Protein AF-A0A6P0XUE0-F1 (afdb_monomer_lite)

Structure (mmCIF, N/CA/C/O backbone):
data_AF-A0A6P0XUE0-F1
#
_entry.id   AF-A0A6P0XUE0-F1
#
loop_
_atom_site.group_PDB
_atom_site.id
_atom_site.type_symbol
_atom_site.label_atom_id
_atom_site.label_alt_id
_atom_site.label_comp_id
_atom_site.label_asym_id
_atom_site.label_entity_id
_atom_site.label_seq_id
_atom_site.pdbx_PDB_ins_code
_atom_site.Cartn_x
_atom_site.Cartn_y
_atom_site.Cartn_z
_atom_site.occupancy
_atom_site.B_iso_or_equiv
_atom_site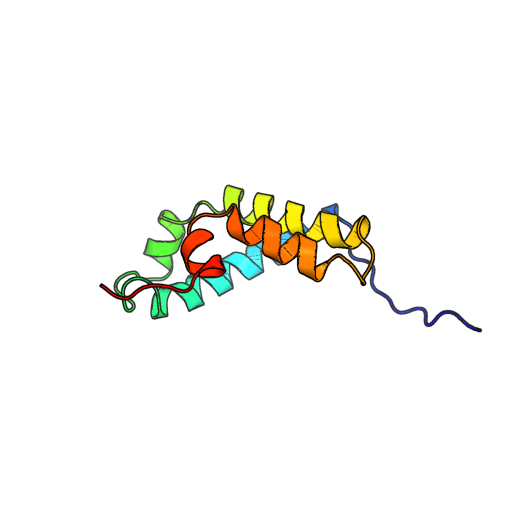.auth_seq_id
_atom_site.auth_comp_id
_atom_site.auth_asym_id
_atom_site.auth_atom_id
_atom_site.pdbx_PDB_model_num
ATOM 1 N N . MET A 1 1 ? 29.900 11.506 -22.541 1.00 38.91 1 MET A N 1
ATOM 2 C CA . MET A 1 1 ? 29.018 11.825 -21.397 1.00 38.91 1 MET A CA 1
ATOM 3 C C . MET A 1 1 ? 29.477 11.010 -20.203 1.00 38.91 1 MET A C 1
ATOM 5 O O . MET A 1 1 ? 29.631 9.806 -20.348 1.00 38.91 1 MET A O 1
ATOM 9 N N . ARG A 1 2 ? 29.768 11.643 -19.062 1.00 37.56 2 ARG A N 1
ATOM 10 C CA . ARG A 1 2 ? 29.995 10.905 -17.811 1.00 37.56 2 ARG A CA 1
ATOM 11 C C . ARG A 1 2 ? 28.609 10.533 -17.267 1.00 37.56 2 A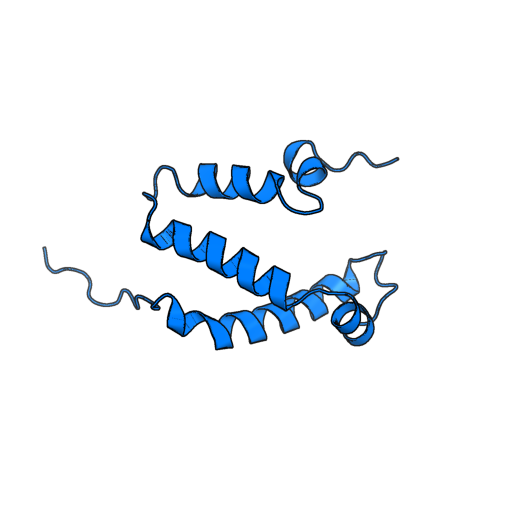RG A C 1
ATOM 13 O O . ARG A 1 2 ? 27.806 11.454 -17.127 1.00 37.56 2 ARG A O 1
ATOM 20 N N . PRO A 1 3 ? 28.286 9.255 -17.019 1.00 42.28 3 PRO A N 1
ATOM 21 C CA . PRO A 1 3 ? 27.029 8.920 -16.366 1.00 42.28 3 PRO A CA 1
ATOM 22 C C . PRO A 1 3 ? 27.049 9.548 -14.971 1.00 42.28 3 PRO A C 1
ATOM 24 O O . PRO A 1 3 ? 28.030 9.411 -14.236 1.00 42.28 3 PRO A O 1
ATOM 27 N N . ASN A 1 4 ? 26.002 10.302 -14.648 1.00 42.78 4 ASN A N 1
ATOM 28 C CA . ASN A 1 4 ? 25.808 10.877 -13.327 1.00 42.78 4 ASN A CA 1
ATOM 29 C C . ASN A 1 4 ? 25.666 9.717 -12.330 1.00 42.78 4 ASN A C 1
ATOM 31 O O . ASN A 1 4 ? 24.647 9.034 -12.295 1.00 42.78 4 ASN A O 1
ATOM 35 N N . LYS A 1 5 ? 26.741 9.418 -11.603 1.00 45.84 5 LYS A N 1
ATOM 36 C CA . LYS A 1 5 ? 26.877 8.224 -10.770 1.00 45.84 5 LYS A CA 1
ATOM 37 C C . LYS A 1 5 ? 26.387 8.514 -9.353 1.00 45.84 5 LYS A C 1
ATOM 39 O O . LYS A 1 5 ? 27.187 8.465 -8.433 1.00 45.84 5 LYS A O 1
ATOM 44 N N . ILE A 1 6 ? 25.101 8.838 -9.201 1.00 41.75 6 ILE A N 1
ATOM 45 C CA . ILE A 1 6 ? 24.362 8.748 -7.928 1.00 41.75 6 ILE A CA 1
ATOM 46 C C . ILE A 1 6 ? 22.882 8.448 -8.233 1.00 41.75 6 ILE A C 1
ATOM 48 O O . ILE A 1 6 ? 21.985 9.209 -7.890 1.00 41.75 6 ILE A O 1
ATOM 52 N N . SER A 1 7 ? 22.599 7.359 -8.943 1.00 49.81 7 SER A N 1
ATOM 53 C CA . SER A 1 7 ? 21.291 6.711 -8.830 1.00 49.81 7 SER A CA 1
ATOM 54 C C . SER A 1 7 ? 21.473 5.584 -7.823 1.00 49.81 7 SER A C 1
ATOM 56 O O . SER A 1 7 ? 22.062 4.556 -8.160 1.00 49.81 7 SER A O 1
ATOM 58 N N . TYR A 1 8 ? 21.064 5.803 -6.573 1.00 53.81 8 TYR A N 1
ATOM 59 C CA . TYR A 1 8 ? 20.940 4.711 -5.613 1.00 53.81 8 TYR A CA 1
ATOM 60 C C . TYR A 1 8 ? 19.833 3.801 -6.140 1.00 53.81 8 TYR A C 1
ATOM 62 O O . TYR A 1 8 ? 18.655 4.138 -6.084 1.00 53.81 8 TYR A O 1
ATOM 70 N N . PHE A 1 9 ? 20.234 2.712 -6.787 1.00 70.12 9 PHE A N 1
ATOM 71 C CA . PHE A 1 9 ? 19.315 1.698 -7.266 1.00 70.12 9 PHE A CA 1
ATOM 72 C C . PHE A 1 9 ? 19.048 0.778 -6.085 1.00 70.12 9 PHE A C 1
ATOM 74 O O . PHE A 1 9 ? 19.881 -0.072 -5.779 1.00 70.12 9 PHE A O 1
ATOM 81 N N . ILE A 1 10 ? 17.942 1.021 -5.386 1.00 81.25 10 ILE A N 1
ATOM 82 C CA . ILE A 1 10 ? 17.449 0.095 -4.367 1.00 81.25 10 ILE A CA 1
ATOM 83 C C . ILE A 1 10 ? 17.152 -1.212 -5.101 1.00 81.25 10 ILE A C 1
ATOM 85 O O . ILE A 1 10 ? 16.504 -1.194 -6.155 1.00 81.25 10 ILE A O 1
ATOM 89 N N . LYS A 1 11 ? 17.689 -2.333 -4.627 1.00 82.88 11 LYS A N 1
ATOM 90 C CA . LYS A 1 11 ? 17.345 -3.646 -5.180 1.00 82.88 11 LYS A CA 1
ATOM 91 C C . LYS A 1 11 ? 15.955 -4.064 -4.710 1.00 82.88 11 LYS A C 1
ATOM 93 O O . LYS A 1 11 ? 15.456 -3.572 -3.707 1.00 82.88 11 LYS A O 1
ATOM 98 N N . GLU A 1 12 ? 15.321 -4.980 -5.432 1.00 74.38 12 GLU A N 1
ATOM 99 C CA . GLU A 1 12 ? 13.969 -5.446 -5.098 1.00 74.38 12 GLU A CA 1
ATOM 100 C C . GLU A 1 12 ? 13.862 -6.003 -3.662 1.00 74.38 12 GLU A C 1
ATOM 102 O O . GLU A 1 12 ? 12.846 -5.808 -3.002 1.00 74.38 12 GLU A O 1
ATOM 107 N N . ASP A 1 13 ? 14.929 -6.623 -3.155 1.00 79.69 13 ASP A N 1
ATOM 108 C CA . ASP A 1 13 ? 15.042 -7.190 -1.806 1.00 79.69 13 ASP A CA 1
ATOM 109 C C . ASP A 1 13 ? 15.403 -6.169 -0.712 1.00 79.69 13 ASP A C 1
ATOM 111 O O . ASP A 1 13 ? 15.371 -6.496 0.469 1.00 79.69 13 ASP A O 1
ATOM 115 N N . GLU A 1 14 ? 15.726 -4.928 -1.079 1.00 88.81 14 GLU A N 1
ATOM 116 C CA . GLU A 1 14 ? 16.128 -3.869 -0.140 1.00 88.81 14 GLU A CA 1
ATOM 117 C C . GLU A 1 14 ? 14.943 -2.987 0.304 1.00 88.81 14 GLU A C 1
ATOM 119 O O . GLU A 1 14 ? 15.122 -2.053 1.084 1.00 88.81 14 GLU A O 1
ATOM 124 N N . TRP A 1 15 ? 13.726 -3.266 -0.174 1.00 91.31 15 TRP A N 1
ATOM 125 C CA . TRP A 1 15 ? 12.538 -2.453 0.114 1.00 91.31 15 TRP A CA 1
ATOM 126 C C . TRP A 1 15 ? 11.838 -2.786 1.432 1.00 91.31 15 TRP A C 1
ATOM 128 O O . TRP A 1 15 ? 11.043 -1.976 1.899 1.00 91.31 15 TRP A O 1
ATOM 138 N N . ASP A 1 16 ? 12.101 -3.945 2.030 1.00 90.81 16 ASP A N 1
ATOM 139 C CA . ASP A 1 16 ? 11.232 -4.523 3.065 1.00 90.81 16 ASP A CA 1
ATOM 140 C C . ASP A 1 16 ? 11.095 -3.619 4.293 1.00 90.81 16 ASP A C 1
ATOM 142 O O . ASP A 1 16 ? 9.984 -3.216 4.633 1.00 90.81 16 ASP A O 1
ATOM 146 N N . GLU A 1 17 ? 12.216 -3.180 4.866 1.00 91.00 17 GLU A N 1
ATOM 147 C CA . GLU A 1 17 ? 12.226 -2.253 6.006 1.00 91.00 17 GLU A CA 1
ATOM 148 C C . GLU A 1 17 ? 11.564 -0.905 5.662 1.00 91.00 17 GLU A C 1
ATOM 150 O O . GLU A 1 17 ? 10.859 -0.309 6.477 1.00 91.00 17 GLU A O 1
ATOM 155 N N . MET A 1 18 ? 11.751 -0.405 4.437 1.00 92.81 18 MET A N 1
ATOM 156 C CA . MET A 1 18 ? 11.136 0.856 4.010 1.00 92.81 18 MET A CA 1
ATOM 157 C C . MET A 1 18 ? 9.615 0.729 3.883 1.00 92.81 18 MET A C 1
ATOM 159 O O . MET A 1 18 ? 8.893 1.668 4.217 1.00 92.81 18 MET A O 1
ATOM 163 N N . LEU A 1 19 ? 9.129 -0.414 3.395 1.00 94.69 19 LEU A N 1
ATOM 164 C CA . LEU A 1 19 ? 7.704 -0.687 3.228 1.00 94.69 19 LEU A CA 1
ATOM 165 C C . LEU A 1 19 ? 7.003 -0.905 4.567 1.00 94.69 19 LEU A C 1
ATOM 167 O O . LEU A 1 19 ? 5.890 -0.411 4.739 1.00 94.69 19 LEU A O 1
ATOM 171 N N . GLU A 1 20 ? 7.651 -1.585 5.512 1.00 92.81 20 GLU A N 1
ATOM 172 C CA . GLU A 1 20 ? 7.136 -1.754 6.874 1.00 92.81 20 GLU A CA 1
ATOM 173 C C . GLU A 1 20 ? 6.909 -0.392 7.543 1.00 92.81 20 GLU A C 1
ATOM 175 O O . GLU A 1 20 ? 5.781 -0.072 7.925 1.00 92.81 20 GLU A O 1
ATOM 180 N N . ASN A 1 21 ? 7.931 0.469 7.547 1.00 94.12 21 ASN A N 1
ATOM 181 C CA . ASN A 1 21 ? 7.829 1.827 8.092 1.00 94.12 21 ASN A CA 1
ATOM 182 C C . ASN A 1 21 ? 6.779 2.686 7.358 1.00 94.12 21 ASN A C 1
ATOM 184 O O . ASN A 1 21 ? 6.055 3.476 7.968 1.00 94.12 21 ASN A O 1
ATOM 188 N N . ALA A 1 22 ? 6.685 2.555 6.030 1.00 96.00 22 ALA A N 1
ATOM 189 C CA . ALA A 1 22 ? 5.723 3.315 5.236 1.00 96.00 22 ALA A CA 1
ATOM 190 C C . ALA A 1 22 ? 4.272 2.919 5.543 1.00 96.00 22 ALA A C 1
ATOM 192 O O . ALA A 1 22 ? 3.399 3.786 5.565 1.00 96.00 22 ALA A O 1
ATOM 193 N N . ILE A 1 23 ? 4.007 1.633 5.791 1.00 95.56 23 ILE A N 1
ATOM 194 C CA . ILE A 1 23 ? 2.668 1.148 6.144 1.00 95.56 23 ILE A CA 1
ATOM 195 C C . ILE A 1 23 ? 2.239 1.658 7.514 1.00 95.56 23 ILE A C 1
ATOM 197 O O . ILE A 1 23 ? 1.091 2.071 7.652 1.00 95.56 23 ILE A O 1
ATOM 201 N N . GLU A 1 24 ? 3.134 1.684 8.499 1.00 94.50 24 GLU A N 1
ATOM 202 C CA . GLU A 1 24 ? 2.829 2.251 9.819 1.00 94.50 24 GLU A CA 1
ATOM 203 C C . GLU A 1 24 ? 2.402 3.720 9.698 1.00 94.50 24 GLU A C 1
ATOM 205 O O . GLU A 1 24 ? 1.318 4.098 10.143 1.00 94.50 24 GLU A O 1
ATOM 210 N N . SER A 1 25 ? 3.173 4.527 8.962 1.00 95.75 25 SER A N 1
ATOM 211 C CA . SER A 1 25 ? 2.813 5.927 8.709 1.00 95.75 25 SER A CA 1
ATOM 212 C C . SER A 1 25 ? 1.518 6.077 7.896 1.00 95.75 25 SER A C 1
ATOM 214 O O . SER A 1 25 ? 0.745 7.013 8.112 1.00 95.75 25 SER A O 1
ATOM 216 N N . ALA A 1 26 ? 1.250 5.169 6.955 1.00 95.56 26 ALA A N 1
ATOM 217 C CA . ALA A 1 26 ? 0.009 5.175 6.187 1.00 95.56 26 ALA A CA 1
ATOM 218 C C . ALA A 1 26 ? -1.211 4.856 7.064 1.00 95.56 26 ALA A C 1
ATOM 220 O O . ALA A 1 26 ? -2.253 5.484 6.886 1.00 95.56 26 ALA A O 1
ATOM 221 N N . ILE A 1 27 ? -1.080 3.932 8.021 1.00 96.31 27 ILE A N 1
ATOM 222 C CA . ILE A 1 27 ? -2.125 3.608 9.001 1.00 96.31 27 ILE A CA 1
ATOM 223 C C . ILE A 1 27 ? -2.407 4.813 9.904 1.00 96.31 27 ILE A C 1
ATOM 225 O O . ILE A 1 27 ? -3.574 5.167 10.083 1.00 96.31 27 ILE A O 1
ATOM 229 N N . ASP A 1 28 ? -1.367 5.488 10.404 1.00 95.38 28 ASP A N 1
ATOM 230 C CA . ASP A 1 28 ? -1.526 6.701 11.214 1.00 95.38 28 ASP A CA 1
ATOM 231 C C . ASP A 1 28 ? -2.325 7.775 10.467 1.00 95.38 28 ASP A C 1
ATOM 233 O O . ASP A 1 28 ? -3.293 8.319 11.002 1.00 95.38 28 ASP A O 1
ATOM 237 N N . ASN A 1 29 ? -1.981 8.037 9.203 1.00 95.62 29 ASN A N 1
ATOM 238 C CA . ASN A 1 29 ? -2.703 9.014 8.386 1.00 95.62 29 ASN A CA 1
ATOM 239 C C . ASN A 1 29 ? -4.141 8.561 8.095 1.00 95.62 29 ASN A C 1
ATOM 241 O O . ASN A 1 29 ? -5.082 9.339 8.254 1.00 95.62 29 ASN A O 1
ATOM 245 N N . ALA A 1 30 ? -4.328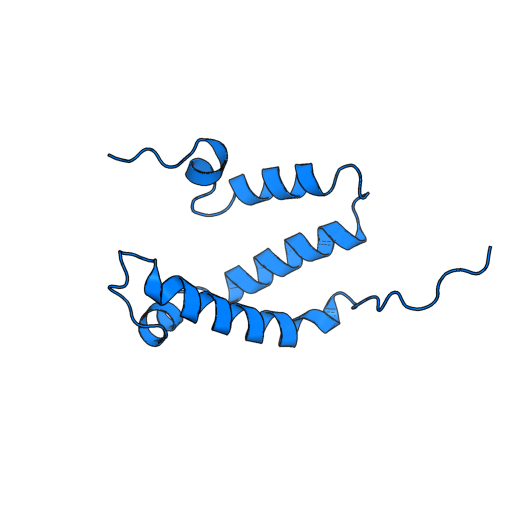 7.291 7.724 1.00 94.19 30 ALA A N 1
ATOM 246 C CA . ALA A 1 30 ? -5.644 6.735 7.424 1.00 94.19 30 ALA A CA 1
ATOM 247 C C . ALA A 1 30 ? -6.585 6.773 8.637 1.00 94.19 30 ALA A C 1
ATOM 249 O O . ALA A 1 30 ? -7.791 6.949 8.461 1.00 94.19 30 ALA A O 1
ATOM 250 N N . SER A 1 31 ? -6.054 6.677 9.860 1.00 96.25 31 SER A N 1
ATOM 251 C CA . SER A 1 31 ? -6.839 6.766 11.098 1.00 96.25 31 SER A CA 1
ATOM 252 C C . SER A 1 31 ? -7.580 8.088 11.261 1.00 96.25 31 SER A C 1
ATOM 254 O O . SER A 1 31 ? -8.613 8.117 11.914 1.00 96.25 31 SER A O 1
ATOM 256 N N . ALA A 1 32 ? -7.110 9.172 10.639 1.00 95.31 32 ALA A N 1
ATOM 257 C CA . ALA A 1 32 ? -7.799 10.458 10.674 1.00 95.31 32 ALA 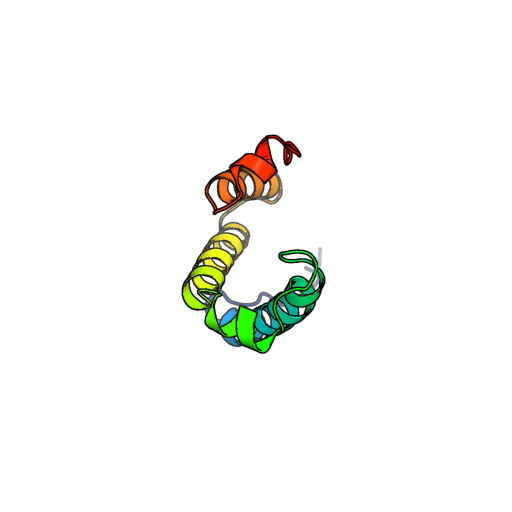A CA 1
ATOM 258 C C . ALA A 1 32 ? -8.920 10.573 9.623 1.00 95.31 32 ALA A C 1
ATOM 260 O O . ALA A 1 32 ? -9.794 11.430 9.749 1.00 95.31 32 ALA A O 1
ATOM 261 N N . GLU A 1 33 ? -8.901 9.736 8.583 1.00 91.69 33 GLU A N 1
ATOM 262 C CA . GLU A 1 33 ? -9.756 9.885 7.397 1.00 91.69 33 GLU A CA 1
ATOM 263 C C . GLU A 1 33 ? -10.819 8.786 7.290 1.00 91.69 33 GLU A C 1
ATOM 265 O O . GLU A 1 33 ? -11.979 9.057 6.961 1.00 91.69 33 GLU A O 1
ATOM 270 N N . VAL A 1 34 ? -10.441 7.536 7.570 1.00 89.06 34 VAL A N 1
ATOM 271 C CA . VAL A 1 34 ? -11.313 6.364 7.434 1.00 89.06 34 VAL A CA 1
ATOM 272 C C . VAL A 1 34 ? -12.490 6.479 8.392 1.00 89.06 34 VAL A C 1
ATOM 274 O O . VAL A 1 34 ? -12.316 6.726 9.584 1.00 89.06 34 VAL A O 1
ATOM 277 N N . GLU A 1 35 ? -13.704 6.305 7.861 1.00 89.94 35 GLU A N 1
ATOM 278 C CA . GLU A 1 35 ? -14.956 6.442 8.617 1.00 89.94 35 GLU A CA 1
ATOM 279 C C . GLU A 1 35 ? -15.035 7.753 9.427 1.00 89.94 35 GLU A C 1
ATOM 281 O O . GLU A 1 35 ? -15.638 7.796 10.493 1.00 89.94 35 GLU A O 1
ATOM 286 N N . ASN A 1 36 ? -14.436 8.843 8.926 1.00 91.88 36 ASN A N 1
ATOM 287 C CA . ASN A 1 36 ? -14.315 10.129 9.629 1.00 91.88 36 ASN A CA 1
ATOM 288 C C . ASN A 1 36 ? -13.569 10.032 10.972 1.00 91.88 36 ASN A C 1
ATOM 290 O O . ASN A 1 36 ? -13.932 10.694 11.946 1.00 91.88 36 ASN A O 1
ATOM 294 N N . GLY A 1 37 ? -12.541 9.190 11.029 1.00 92.69 37 GLY A N 1
ATOM 295 C CA . GLY A 1 37 ? -11.674 9.043 12.191 1.00 92.69 37 GLY A CA 1
ATOM 296 C C . GLY A 1 37 ? -12.271 8.236 13.340 1.00 92.69 37 GLY A C 1
ATOM 297 O O . GLY A 1 37 ? -11.887 8.413 14.493 1.00 92.69 37 GLY A O 1
ATOM 298 N N . VAL A 1 38 ? -13.231 7.355 13.044 1.00 96.19 38 VAL A N 1
ATOM 299 C CA . VAL A 1 38 ? -13.850 6.472 14.049 1.00 96.19 38 VAL A CA 1
ATOM 300 C C . VAL A 1 38 ? -12.855 5.452 14.616 1.00 96.19 38 VAL A C 1
ATOM 302 O O . VAL A 1 38 ? -12.991 5.047 15.771 1.00 96.19 38 VAL A O 1
ATOM 305 N N . TYR A 1 39 ? -11.857 5.042 13.832 1.00 96.19 39 TYR A N 1
ATOM 306 C CA . TYR A 1 39 ? -10.862 4.052 14.237 1.00 96.19 39 TYR A CA 1
ATOM 307 C C . TYR A 1 39 ? -9.535 4.717 14.605 1.00 96.19 39 TYR A C 1
ATOM 309 O O . TYR A 1 39 ? -8.984 5.491 13.829 1.00 96.19 39 TYR A O 1
ATOM 317 N N . SER A 1 40 ? -8.990 4.367 15.772 1.00 96.69 40 SER A N 1
ATOM 318 C CA . SER A 1 40 ? -7.612 4.727 16.137 1.00 96.69 40 SER A CA 1
ATOM 319 C C . SER A 1 40 ? -6.586 3.993 15.256 1.00 96.69 40 SER A C 1
ATOM 321 O O . SER A 1 40 ? -6.920 2.940 14.701 1.00 96.69 40 SER A O 1
ATOM 323 N N . PRO A 1 41 ? -5.327 4.472 15.171 1.00 96.75 41 PRO A N 1
ATOM 324 C CA . PRO A 1 41 ? -4.269 3.773 14.440 1.00 96.75 41 PRO A CA 1
ATOM 325 C C . PRO A 1 41 ? -4.136 2.298 14.829 1.00 96.75 41 PRO A C 1
ATOM 327 O O . PRO A 1 41 ? -4.105 1.443 13.954 1.00 96.75 41 PRO A O 1
ATOM 330 N N . PHE A 1 42 ? -4.182 1.983 16.128 1.00 96.44 42 PHE A N 1
ATOM 331 C CA . PHE A 1 42 ? -4.093 0.607 16.630 1.00 96.44 42 PHE A CA 1
ATOM 332 C C . PHE A 1 42 ? -5.251 -0.279 16.152 1.00 96.44 42 PHE A C 1
ATOM 334 O O . PHE A 1 42 ? -5.050 -1.438 15.809 1.00 96.44 42 PHE A O 1
ATOM 341 N N . GLN A 1 43 ? -6.472 0.260 16.098 1.00 97.00 43 GLN A N 1
ATOM 342 C CA . GLN A 1 43 ? -7.626 -0.494 15.599 1.00 97.00 43 GLN A CA 1
ATOM 343 C C . GLN A 1 43 ? -7.531 -0.721 14.089 1.00 97.00 43 GLN A C 1
ATOM 345 O O . GLN A 1 43 ? -7.824 -1.816 13.620 1.00 97.00 43 GLN A O 1
ATOM 350 N N . LEU A 1 44 ? -7.106 0.291 13.324 1.00 95.56 44 LEU A N 1
ATOM 351 C CA . LEU A 1 44 ? -6.874 0.117 11.890 1.00 95.56 44 LEU A CA 1
ATOM 352 C C . LEU A 1 44 ? -5.734 -0.857 11.607 1.00 95.56 44 LEU A C 1
ATOM 354 O O . LEU A 1 44 ? -5.825 -1.631 10.661 1.00 95.56 44 LEU A O 1
ATOM 358 N N . GLU A 1 45 ? -4.691 -0.857 12.429 1.00 95.75 45 GLU A N 1
ATOM 359 C CA . GLU A 1 45 ? -3.568 -1.779 12.308 1.00 95.75 45 GLU A CA 1
ATOM 360 C C . GLU A 1 45 ? -4.003 -3.247 12.402 1.00 95.75 45 GLU A C 1
ATOM 362 O O . GLU A 1 45 ? -3.519 -4.074 11.632 1.00 95.75 45 GLU A O 1
ATOM 367 N N . GLU A 1 46 ? -4.955 -3.562 13.284 1.00 95.75 46 GLU A N 1
ATOM 368 C CA . GLU A 1 46 ? -5.543 -4.903 13.401 1.00 95.75 46 GLU A CA 1
ATOM 369 C C . GLU A 1 46 ? -6.451 -5.270 12.214 1.00 95.75 46 GLU A C 1
ATOM 371 O O . GLU A 1 46 ? -6.644 -6.450 11.916 1.00 95.75 46 GLU A O 1
ATOM 376 N N . MET A 1 47 ? -7.026 -4.273 11.534 1.00 93.75 47 MET A N 1
ATOM 377 C CA . MET A 1 47 ? -7.942 -4.464 10.404 1.00 93.75 47 MET A CA 1
ATOM 378 C C . MET A 1 47 ? -7.220 -4.569 9.056 1.00 93.75 47 MET A C 1
ATOM 380 O O . MET A 1 47 ? -7.739 -5.188 8.124 1.00 93.75 47 MET A O 1
ATOM 384 N N . VAL A 1 48 ? -6.054 -3.936 8.922 1.00 92.50 48 VAL A N 1
ATOM 385 C CA . VAL A 1 48 ? -5.287 -3.890 7.674 1.00 92.50 48 VAL A CA 1
ATOM 386 C C . VAL A 1 48 ? -4.530 -5.198 7.462 1.00 92.50 48 VAL A C 1
ATOM 388 O O . VAL A 1 48 ? -3.707 -5.611 8.277 1.00 92.50 48 VAL A O 1
ATOM 391 N N . ASP A 1 49 ? -4.718 -5.811 6.293 1.00 95.06 49 ASP A N 1
ATOM 392 C CA . ASP A 1 49 ? -3.834 -6.882 5.833 1.00 95.06 49 ASP A CA 1
ATOM 393 C C . ASP A 1 49 ? -2.503 -6.285 5.341 1.00 95.06 49 ASP A C 1
ATOM 395 O O . ASP A 1 49 ? -2.327 -5.955 4.162 1.00 95.06 49 ASP A O 1
ATOM 399 N N . LYS A 1 50 ? -1.554 -6.125 6.273 1.00 94.31 50 LYS A N 1
ATOM 400 C CA . LYS A 1 50 ? -0.217 -5.586 5.980 1.00 94.31 50 LYS A CA 1
ATOM 401 C C . LYS A 1 50 ? 0.526 -6.432 4.945 1.00 94.31 50 LYS A C 1
ATOM 403 O O . LYS A 1 50 ? 1.197 -5.879 4.079 1.00 94.31 50 LYS A O 1
ATOM 408 N N . ASN A 1 51 ? 0.374 -7.757 4.982 1.00 94.00 51 ASN A N 1
ATOM 409 C CA . ASN A 1 51 ? 1.047 -8.650 4.038 1.00 94.00 51 ASN A CA 1
ATOM 410 C C . ASN A 1 51 ? 0.536 -8.423 2.615 1.00 94.00 51 ASN A C 1
ATOM 412 O O . ASN A 1 51 ? 1.334 -8.319 1.682 1.00 94.00 51 ASN A O 1
ATOM 416 N N . TYR A 1 52 ? -0.781 -8.289 2.449 1.00 94.56 52 TYR A N 1
ATOM 417 C CA . TYR A 1 52 ? -1.378 -7.946 1.164 1.00 94.56 52 TYR A CA 1
ATOM 418 C C . TYR A 1 52 ? -0.920 -6.567 0.672 1.00 94.56 52 TYR A C 1
ATOM 420 O O . TYR A 1 52 ? -0.572 -6.421 -0.502 1.00 94.56 52 TYR A O 1
ATOM 428 N N . ALA A 1 53 ? -0.857 -5.567 1.556 1.00 93.75 53 ALA A N 1
ATOM 429 C CA . ALA A 1 53 ? -0.381 -4.227 1.214 1.00 93.75 53 ALA A CA 1
ATOM 430 C C . ALA A 1 53 ? 1.095 -4.221 0.767 1.00 93.75 53 ALA A C 1
ATOM 432 O O . ALA A 1 53 ? 1.422 -3.628 -0.267 1.00 93.75 53 ALA A O 1
ATOM 433 N N . ILE A 1 54 ? 1.979 -4.930 1.480 1.00 93.94 54 ILE A N 1
ATOM 434 C CA . ILE A 1 54 ? 3.397 -5.081 1.113 1.00 93.94 54 ILE A CA 1
ATOM 435 C C . ILE A 1 54 ? 3.526 -5.818 -0.219 1.00 93.94 54 ILE A C 1
ATOM 437 O O . ILE A 1 54 ? 4.209 -5.332 -1.119 1.00 93.94 54 ILE A O 1
ATOM 441 N N . ALA A 1 55 ? 2.859 -6.964 -0.378 1.00 94.44 55 ALA A N 1
ATOM 442 C CA . ALA A 1 55 ? 2.923 -7.760 -1.604 1.00 94.44 55 ALA A CA 1
ATOM 443 C C . ALA A 1 55 ? 2.429 -6.966 -2.820 1.00 94.44 55 ALA A C 1
ATOM 445 O O . ALA A 1 55 ? 3.071 -6.959 -3.873 1.00 94.44 55 ALA A O 1
ATOM 446 N N . THR A 1 56 ? 1.329 -6.232 -2.647 1.00 95.06 56 THR A N 1
ATOM 447 C CA . THR A 1 56 ? 0.810 -5.312 -3.658 1.00 95.06 56 THR A CA 1
ATOM 448 C C . THR A 1 56 ? 1.861 -4.259 -3.989 1.00 95.06 56 THR A C 1
ATOM 450 O O . THR A 1 56 ? 2.241 -4.128 -5.149 1.00 95.06 56 THR A O 1
ATOM 453 N N . THR A 1 57 ? 2.416 -3.568 -2.993 1.00 94.44 57 THR A N 1
ATOM 454 C CA . THR A 1 57 ? 3.421 -2.518 -3.216 1.00 94.44 57 THR A CA 1
ATOM 455 C C . THR A 1 57 ? 4.668 -3.046 -3.926 1.00 94.44 57 THR A C 1
ATOM 457 O O . THR A 1 57 ? 5.135 -2.420 -4.877 1.00 94.44 57 THR A O 1
ATOM 460 N N . LYS A 1 58 ? 5.161 -4.234 -3.556 1.00 93.75 58 LYS A N 1
ATOM 461 C CA . LYS A 1 58 ? 6.265 -4.907 -4.257 1.00 93.75 58 LYS A CA 1
ATOM 462 C C . LYS A 1 58 ? 5.934 -5.179 -5.724 1.00 93.75 58 LYS A C 1
ATOM 464 O O . LYS A 1 58 ? 6.772 -4.926 -6.584 1.00 93.75 58 LYS A O 1
ATOM 469 N N . SER A 1 59 ? 4.704 -5.597 -6.040 1.00 93.50 59 SER A N 1
ATOM 470 C CA . SER A 1 59 ? 4.277 -5.773 -7.436 1.00 93.50 59 SER A CA 1
ATOM 471 C C . SER A 1 59 ? 4.317 -4.461 -8.235 1.00 93.50 59 SER A C 1
ATOM 473 O O . SER A 1 59 ? 4.744 -4.463 -9.388 1.00 93.50 59 SER A O 1
ATOM 475 N N . PHE A 1 60 ? 3.974 -3.323 -7.616 1.00 93.38 60 PHE A N 1
ATOM 476 C CA . PHE A 1 60 ? 4.102 -2.002 -8.241 1.00 93.38 60 PHE A CA 1
ATOM 477 C C . PHE A 1 60 ? 5.565 -1.573 -8.393 1.00 93.38 60 PHE A C 1
ATOM 479 O O . PHE A 1 60 ? 5.940 -1.041 -9.438 1.00 93.38 60 PHE A O 1
ATOM 486 N N . LEU A 1 61 ? 6.410 -1.830 -7.392 1.00 92.19 61 LEU A N 1
ATOM 487 C CA . LEU A 1 61 ? 7.847 -1.567 -7.470 1.00 92.19 61 LEU A CA 1
ATOM 488 C C . LEU A 1 61 ? 8.500 -2.379 -8.593 1.00 92.19 61 LEU A C 1
ATOM 490 O O . LEU A 1 61 ? 9.262 -1.806 -9.369 1.00 92.19 61 LEU A O 1
ATOM 494 N N . ALA A 1 62 ? 8.135 -3.652 -8.770 1.00 90.69 62 ALA A N 1
ATOM 495 C CA . ALA A 1 62 ? 8.614 -4.512 -9.857 1.00 90.69 62 ALA A CA 1
ATOM 496 C C . ALA A 1 62 ? 8.355 -3.912 -11.258 1.00 90.69 62 ALA A C 1
ATOM 498 O O . ALA A 1 62 ? 9.158 -4.085 -12.185 1.00 90.69 62 ALA A O 1
ATOM 499 N N . LEU A 1 63 ? 7.277 -3.132 -11.425 1.00 90.50 63 LEU A N 1
ATOM 500 C CA . LEU A 1 63 ? 7.007 -2.411 -12.673 1.00 90.50 63 LEU A CA 1
ATOM 501 C C . LEU A 1 63 ? 8.079 -1.359 -12.975 1.00 90.50 63 LEU A C 1
ATOM 503 O O . LEU A 1 63 ? 8.373 -1.122 -14.142 1.00 90.50 63 LEU A O 1
ATOM 507 N N . THR A 1 64 ? 8.700 -0.757 -11.959 1.00 88.56 64 THR A N 1
ATOM 508 C CA . THR A 1 64 ? 9.751 0.261 -12.142 1.00 88.56 64 THR A CA 1
ATOM 509 C C . THR A 1 64 ? 11.057 -0.323 -12.689 1.00 88.56 64 THR A C 1
ATOM 511 O O . THR A 1 64 ? 11.803 0.379 -13.369 1.00 88.56 64 THR A O 1
ATOM 514 N N . TYR A 1 65 ? 11.301 -1.617 -12.460 1.00 86.94 65 TYR A N 1
ATOM 515 C CA . TYR A 1 65 ? 12.458 -2.343 -12.990 1.00 86.94 65 TYR A CA 1
ATOM 516 C C . TYR A 1 65 ? 12.225 -2.863 -14.414 1.00 86.94 65 TYR A C 1
ATOM 518 O O . TYR A 1 65 ? 13.173 -3.009 -15.183 1.00 86.94 65 TYR A O 1
ATOM 526 N N . SER A 1 66 ? 10.971 -3.166 -14.761 1.00 85.88 66 SER A N 1
ATOM 527 C CA . SER A 1 66 ? 10.605 -3.877 -15.995 1.00 85.88 66 SER A CA 1
ATOM 528 C C . SER A 1 66 ? 9.947 -2.999 -17.065 1.00 85.88 66 SER A C 1
ATOM 530 O O . SER A 1 66 ? 9.992 -3.336 -18.249 1.00 85.88 66 SER A O 1
ATOM 532 N N . SER A 1 67 ? 9.345 -1.871 -16.681 1.00 86.44 67 SER A N 1
ATOM 533 C CA . SER A 1 67 ? 8.598 -0.988 -17.583 1.00 86.44 67 SER A CA 1
ATOM 534 C C . SER A 1 67 ? 9.402 0.247 -17.978 1.00 86.44 67 SER A C 1
ATOM 536 O O . SER A 1 67 ? 10.240 0.753 -17.236 1.00 86.44 67 SER A O 1
ATOM 538 N N . SER A 1 68 ? 9.110 0.786 -19.161 1.00 86.38 68 SER A N 1
ATOM 539 C CA . SER A 1 68 ? 9.678 2.063 -19.594 1.00 86.38 68 SER A CA 1
ATOM 540 C C . SER A 1 68 ? 9.004 3.235 -18.872 1.00 86.38 68 SER A C 1
ATOM 542 O O . SER A 1 68 ? 7.822 3.180 -18.532 1.00 86.38 68 SER A O 1
ATOM 544 N N . ALA A 1 69 ? 9.701 4.363 -18.736 1.00 83.38 69 ALA A N 1
ATOM 545 C CA . ALA A 1 69 ? 9.099 5.573 -18.165 1.00 83.38 69 ALA A CA 1
ATOM 546 C C . ALA A 1 69 ? 7.826 6.028 -18.916 1.00 83.38 69 ALA A C 1
ATOM 548 O O . ALA A 1 69 ? 6.909 6.576 -18.308 1.00 83.38 69 ALA A O 1
ATOM 549 N N . ASN A 1 70 ? 7.740 5.755 -20.224 1.00 87.44 70 ASN A N 1
ATOM 550 C CA . ASN A 1 70 ? 6.638 6.199 -21.081 1.00 87.44 70 ASN A CA 1
ATOM 551 C C . ASN A 1 70 ? 5.322 5.438 -20.850 1.00 87.44 70 ASN A C 1
ATOM 553 O O . ASN A 1 70 ? 4.262 5.968 -21.171 1.00 87.44 70 ASN A O 1
ATOM 557 N N . ASN A 1 71 ? 5.370 4.210 -20.323 1.00 90.06 71 ASN A N 1
ATOM 558 C CA . ASN A 1 71 ? 4.179 3.383 -20.095 1.00 90.06 71 ASN A CA 1
ATOM 559 C C . ASN A 1 71 ? 3.915 3.069 -18.617 1.00 90.06 71 ASN A C 1
ATOM 561 O O . ASN A 1 71 ? 2.792 2.695 -18.284 1.00 90.06 71 ASN A O 1
ATOM 565 N N . LEU A 1 72 ? 4.893 3.283 -17.730 1.00 90.75 72 LEU A N 1
ATOM 566 C CA . LEU A 1 72 ? 4.777 2.980 -16.303 1.00 90.75 72 LEU A CA 1
ATOM 567 C C . LEU A 1 72 ? 3.530 3.609 -15.664 1.00 90.75 72 LEU A C 1
ATOM 569 O O . LEU A 1 72 ? 2.772 2.919 -14.993 1.00 90.75 72 LEU A O 1
ATOM 573 N N . SER A 1 73 ? 3.258 4.893 -15.921 1.00 91.56 73 SER A N 1
ATOM 574 C CA . SER A 1 73 ? 2.089 5.569 -15.333 1.00 91.56 73 SER A CA 1
ATOM 575 C C . SER A 1 73 ? 0.756 4.940 -15.757 1.00 91.56 73 SER A C 1
ATOM 577 O O . SER A 1 73 ? -0.146 4.818 -14.931 1.00 91.56 73 SER A O 1
ATOM 579 N N . ALA A 1 74 ? 0.626 4.529 -17.022 1.00 93.12 74 ALA A N 1
ATOM 580 C CA . ALA A 1 74 ? -0.590 3.886 -17.515 1.00 93.12 74 ALA A CA 1
ATOM 581 C C . ALA A 1 74 ? -0.782 2.507 -16.869 1.00 93.12 74 ALA A C 1
ATOM 583 O O . ALA A 1 74 ? -1.852 2.227 -16.339 1.00 93.12 74 ALA A O 1
ATOM 584 N N . ILE A 1 75 ? 0.287 1.705 -16.810 1.00 94.12 75 ILE A N 1
ATOM 585 C CA . ILE A 1 75 ? 0.258 0.373 -16.195 1.00 94.12 75 ILE A CA 1
ATOM 586 C C . ILE A 1 75 ? -0.089 0.469 -14.703 1.00 94.12 75 ILE A C 1
ATOM 588 O O . ILE A 1 75 ? -0.914 -0.302 -14.220 1.00 94.12 75 ILE A O 1
ATOM 592 N N . ILE A 1 76 ? 0.488 1.431 -13.972 1.00 92.75 76 ILE A N 1
ATOM 593 C CA . ILE A 1 76 ? 0.156 1.664 -12.558 1.00 92.75 76 ILE A CA 1
ATOM 594 C C . ILE A 1 76 ? -1.330 2.001 -12.407 1.00 92.75 76 ILE A C 1
ATOM 596 O O . ILE A 1 76 ? -2.005 1.403 -11.574 1.00 92.75 76 ILE A O 1
ATOM 600 N N . LYS A 1 77 ? -1.858 2.929 -13.218 1.00 93.06 77 LYS A N 1
ATOM 601 C CA . LYS A 1 77 ? -3.278 3.305 -13.159 1.00 93.06 77 LYS A CA 1
ATOM 602 C C . LYS A 1 77 ? -4.185 2.104 -13.384 1.00 93.06 77 LYS A C 1
ATOM 604 O O . LYS A 1 77 ? -5.119 1.933 -12.612 1.00 93.06 77 LYS A O 1
ATOM 609 N N . ASP A 1 78 ? -3.892 1.276 -14.382 1.00 93.19 78 ASP A N 1
ATOM 610 C CA . ASP A 1 78 ? -4.688 0.086 -14.676 1.00 93.19 78 ASP A CA 1
ATOM 611 C C . ASP A 1 78 ? -4.647 -0.918 -13.517 1.00 93.19 78 ASP A C 1
ATOM 613 O O . ASP A 1 78 ? -5.698 -1.397 -13.090 1.00 93.19 78 ASP A O 1
ATOM 617 N N . ASN A 1 79 ? -3.470 -1.168 -12.934 1.00 93.50 79 ASN A N 1
ATOM 618 C CA . ASN A 1 79 ? -3.333 -2.063 -11.780 1.00 93.50 79 ASN A CA 1
ATOM 619 C C . ASN A 1 79 ? -4.071 -1.542 -10.537 1.00 93.50 79 ASN A C 1
ATOM 621 O O . ASN A 1 79 ? -4.699 -2.331 -9.837 1.00 93.50 79 ASN A O 1
ATOM 625 N N . LEU A 1 80 ? -4.076 -0.227 -10.284 1.00 92.94 80 LEU A N 1
ATOM 626 C CA . LEU A 1 80 ? -4.845 0.362 -9.178 1.00 92.94 80 LEU A CA 1
ATOM 627 C C . LEU A 1 80 ? -6.350 0.085 -9.305 1.00 92.94 80 LEU A C 1
ATOM 629 O O . LEU A 1 80 ? -7.024 -0.083 -8.293 1.00 92.94 80 LEU A O 1
ATOM 633 N N . THR A 1 81 ? -6.883 -0.023 -10.528 1.00 94.88 81 THR A N 1
ATOM 634 C CA . THR A 1 81 ? -8.309 -0.347 -10.728 1.00 94.88 81 THR A CA 1
ATOM 635 C C . THR A 1 81 ? -8.679 -1.777 -10.334 1.00 94.88 81 THR A C 1
ATOM 637 O O . THR A 1 81 ? -9.863 -2.070 -10.190 1.00 94.88 81 THR A O 1
ATOM 640 N N . LEU A 1 82 ? -7.689 -2.655 -10.146 1.00 94.12 82 LEU A N 1
ATOM 641 C CA . LEU A 1 82 ? -7.881 -4.049 -9.737 1.00 94.12 82 LEU A CA 1
ATOM 642 C C . LEU A 1 82 ? -7.864 -4.231 -8.211 1.00 94.12 82 LEU A C 1
ATOM 644 O O . LEU A 1 82 ? -8.179 -5.316 -7.726 1.00 94.12 82 LEU A O 1
ATOM 648 N N . LEU A 1 83 ? -7.490 -3.195 -7.455 1.00 93.75 83 LEU A N 1
ATOM 649 C CA . LEU A 1 83 ? -7.456 -3.227 -5.994 1.00 93.75 83 LEU A CA 1
ATOM 650 C C . LEU A 1 83 ? -8.838 -2.924 -5.389 1.00 93.75 83 LEU A C 1
ATOM 652 O O . LEU A 1 83 ? -9.692 -2.338 -6.061 1.00 93.75 83 LEU A O 1
ATOM 656 N N . PRO A 1 84 ? -9.073 -3.265 -4.107 1.00 90.75 84 PRO A N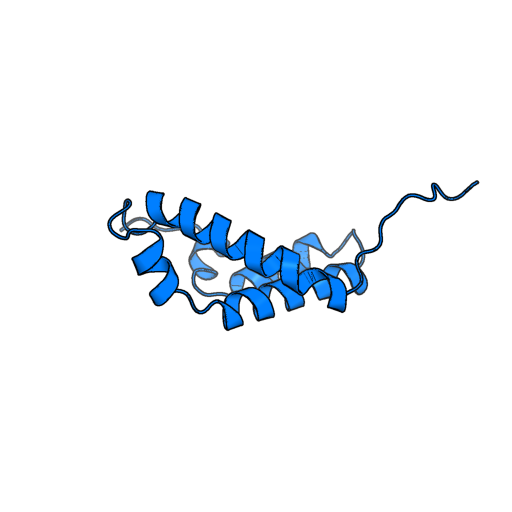 1
ATOM 657 C CA . PRO A 1 84 ? -10.244 -2.783 -3.379 1.00 90.75 84 PRO A CA 1
ATOM 658 C C . PRO A 1 84 ? -10.370 -1.254 -3.478 1.00 90.75 84 PRO A C 1
ATOM 660 O O . PRO A 1 84 ? -9.399 -0.532 -3.274 1.00 90.75 84 PRO A O 1
ATOM 663 N N . GLY A 1 85 ? -11.559 -0.759 -3.833 1.00 88.12 85 GLY A N 1
ATOM 664 C CA . GLY A 1 85 ? -11.784 0.668 -4.116 1.00 88.12 85 GLY A CA 1
ATOM 665 C C . GLY A 1 85 ? -11.329 1.131 -5.511 1.00 88.12 85 GLY A C 1
ATOM 666 O O . GLY A 1 85 ? -11.496 2.298 -5.858 1.00 88.12 85 GLY A O 1
ATOM 667 N N . GLY A 1 86 ? -10.808 0.231 -6.349 1.00 92.81 86 GLY A N 1
ATOM 668 C CA . GLY A 1 86 ? -10.334 0.534 -7.701 1.00 92.81 86 GLY A CA 1
ATOM 669 C C . GLY A 1 86 ? -11.422 1.040 -8.655 1.00 92.81 86 GLY A C 1
ATOM 670 O O . GLY A 1 86 ? -11.138 1.842 -9.547 1.00 92.81 86 GLY A O 1
ATOM 671 N N . GLU A 1 87 ? -12.681 0.641 -8.452 1.00 91.25 87 GLU A N 1
ATOM 672 C CA . GLU A 1 87 ? -13.818 1.200 -9.195 1.00 91.25 87 GLU A CA 1
ATOM 673 C C . GLU A 1 87 ? -14.056 2.674 -8.849 1.00 91.25 87 GLU A C 1
ATOM 675 O O . GLU A 1 87 ? -14.193 3.497 -9.758 1.00 91.25 87 GLU A O 1
ATOM 680 N N . ASP A 1 88 ? -14.034 3.022 -7.557 1.00 91.50 88 ASP A N 1
ATOM 681 C CA . ASP A 1 88 ? -14.143 4.410 -7.092 1.00 91.50 88 ASP A CA 1
ATOM 682 C C . ASP A 1 88 ? -12.958 5.246 -7.584 1.00 91.50 88 ASP A C 1
ATOM 684 O O . ASP A 1 88 ? -13.127 6.402 -7.964 1.00 91.50 88 ASP A O 1
ATOM 688 N N . TRP A 1 89 ? -11.762 4.660 -7.650 1.00 88.00 89 TRP A N 1
ATOM 689 C CA . TRP A 1 89 ? -10.598 5.300 -8.261 1.00 88.00 89 TRP A CA 1
ATOM 690 C C . TRP A 1 89 ? -10.802 5.575 -9.759 1.00 88.00 89 TRP A C 1
ATOM 692 O O . TRP A 1 89 ? -10.490 6.661 -10.248 1.00 88.00 89 TRP A O 1
ATOM 702 N N . LYS A 1 90 ? -11.347 4.605 -10.504 1.00 92.50 90 LYS A N 1
ATOM 703 C CA . LYS A 1 90 ? -11.531 4.702 -11.959 1.00 92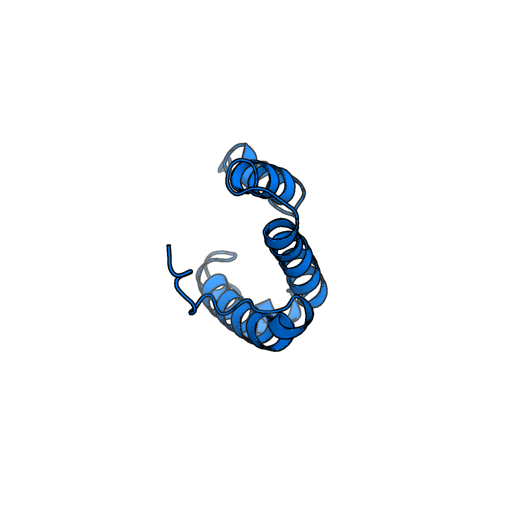.50 90 LYS A CA 1
ATOM 704 C C . LYS A 1 90 ? -12.646 5.663 -12.359 1.00 92.50 90 LYS A C 1
ATOM 706 O O . LYS A 1 90 ? -12.519 6.370 -13.358 1.00 92.50 90 LYS A O 1
ATOM 711 N N . PHE A 1 91 ? -13.751 5.652 -11.621 1.00 92.50 91 PHE A N 1
ATOM 712 C CA . PHE A 1 91 ? -14.981 6.354 -11.993 1.00 92.50 91 PHE A CA 1
ATOM 713 C C . PHE A 1 91 ? -15.331 7.522 -11.064 1.00 92.50 91 PHE A C 1
ATOM 715 O O . PHE A 1 91 ? -16.287 8.248 -11.342 1.00 92.50 91 PHE A O 1
ATOM 722 N N . GLY A 1 92 ? -14.545 7.732 -10.006 1.00 87.44 92 GLY A N 1
ATOM 723 C CA . GLY A 1 92 ? -14.836 8.666 -8.927 1.00 87.44 92 GLY A CA 1
ATOM 724 C C . GLY A 1 92 ? -15.832 8.079 -7.927 1.00 87.44 92 GLY A C 1
ATOM 725 O O . GLY A 1 92 ? -16.792 7.401 -8.302 1.00 87.44 92 GLY A O 1
ATOM 726 N N . LYS A 1 93 ? -15.639 8.390 -6.640 1.00 79.50 93 LYS A N 1
ATOM 727 C CA . LYS A 1 93 ? -16.587 8.015 -5.588 1.00 79.50 93 LYS A CA 1
ATOM 728 C C . LYS A 1 93 ? -17.914 8.738 -5.829 1.00 79.50 93 LYS A C 1
ATOM 730 O O . LYS A 1 93 ? -17.986 9.969 -5.800 1.00 79.50 93 LYS A O 1
ATOM 735 N N . ARG A 1 94 ? -18.980 7.982 -6.085 1.00 65.31 94 ARG A N 1
ATOM 736 C CA . ARG A 1 94 ? -20.342 8.526 -6.141 1.00 65.31 94 ARG A CA 1
ATOM 737 C C . ARG A 1 94 ? -20.877 8.571 -4.719 1.00 65.31 94 ARG A C 1
ATOM 739 O O . ARG A 1 94 ? -21.308 7.546 -4.202 1.00 65.31 94 ARG A O 1
ATOM 746 N N . ASN A 1 95 ? -20.837 9.742 -4.090 1.00 57.56 95 ASN A N 1
ATOM 747 C CA . ASN A 1 95 ? -21.518 9.945 -2.812 1.00 57.56 95 ASN A CA 1
ATOM 748 C C . ASN A 1 95 ? -23.007 9.597 -3.004 1.00 57.56 95 ASN A C 1
ATOM 750 O O . ASN A 1 95 ? -23.676 10.212 -3.839 1.00 57.56 95 ASN A O 1
ATOM 754 N N . LYS A 1 96 ? -23.485 8.571 -2.294 1.00 53.00 96 LYS A N 1
ATOM 755 C CA . LYS A 1 96 ? -24.913 8.317 -2.084 1.00 53.00 96 LYS A CA 1
ATOM 756 C C . LYS A 1 96 ? -25.364 9.035 -0.825 1.00 53.00 96 LYS A C 1
ATOM 758 O O . LYS A 1 96 ? -24.560 9.060 0.131 1.00 53.00 96 LYS A O 1
#

Radius of gyration: 16.71 Å; chains: 1; bounding box: 55×20×38 Å

Sequence (96 aa):
MRPNKISYFIKEDEWDEMLENAIESAIDNASAEVENGVYSPFQLEEMVDKNYAIATTKSFLALTYSSSANNLSAIIKDNLTLLPGGEDWKFGKRNK

Secondary structure (DSSP, 8-state):
-----------GGG-HHHHHHHHHHHHHHHHHHGGGTTS-HHHHHHHS-HHHHHHHHHHHHHHHHHS-HHHHHHHHHHHHTTSTTHHHHHH-----

Foldseek 3Di:
DPPPPPPPDQDLVNCPVVLVVVVLVVLCVVCCPPVNNPDHSVRVVVVDPSVVVVVLVSVLVVCVVVDDPVCSVVVVLVSCLVDVCSVCSVPNDDDD

pLDDT: mean 86.69, std 14.9, range [37.56, 97.0]